Protein AF-A0A7W0MDR8-F1 (afdb_monomer)

Foldseek 3Di:
DVVPPPPPPDDDQDQDPCLVVQLVVQCVVPPDDDPLSVVSSVVSRCVVVVHAEDADPPQVSCVSRVSHHYDHD

Mean predicted aligned error: 4.55 Å

Sequence (73 aa):
MIEGLIASGLTLLPLPTDVVARWIDLARRYPVKGAEVFDLQLAAAMLAHGVTTIYTFNTPDFQRVTEIKALTP

Secondary structure (DSSP, 8-state):
--GGG--TTPPPPPPPTTHHHHHHHHHHHS---TTHHHHHHHHHHHHHTT--EEE-S-HHHHTTSTT-EEE--

Solvent-accessible surface area (backbone atoms only — not comparable to full-atom values): 4623 Å² total; per-residue (Å²): 139,74,77,87,72,68,57,91,93,68,82,87,78,78,83,58,92,60,32,66,60,46,24,53,59,44,40,74,76,52,76,66,64,80,74,54,49,55,59,46,43,51,51,25,43,32,52,76,72,74,44,39,71,46,76,34,93,64,36,76,80,40,59,76,44,83,76,42,46,57,36,72,119

pLDDT: mean 91.11, std 11.82, range [44.44, 98.19]

Radius of gyration: 12.97 Å; Cα contacts (8 Å, |Δi|>4): 66; chains: 1; bounding box: 22×28×37 Å

Structure (mmCIF, N/CA/C/O backbone):
data_AF-A0A7W0MDR8-F1
#
_entry.id   AF-A0A7W0MDR8-F1
#
loop_
_atom_site.group_PDB
_atom_site.id
_atom_site.type_symbol
_atom_site.label_atom_id
_atom_site.label_alt_id
_atom_site.label_comp_id
_atom_site.label_asym_id
_atom_site.label_entity_id
_atom_site.label_seq_id
_atom_site.pdbx_PDB_ins_code
_atom_site.Cartn_x
_atom_site.Cartn_y
_atom_site.Cartn_z
_atom_site.occupan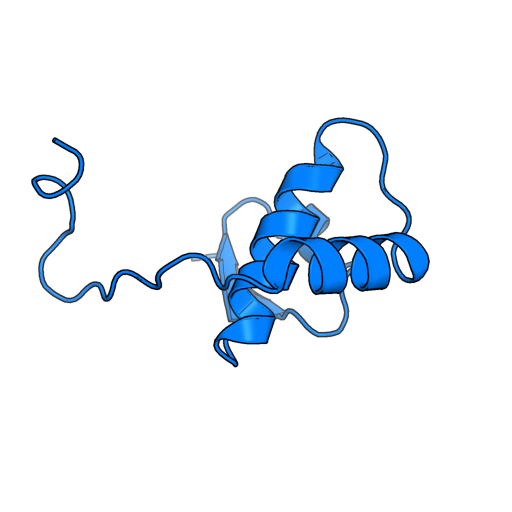cy
_atom_site.B_iso_or_equiv
_atom_site.auth_seq_id
_atom_site.auth_comp_id
_atom_site.auth_asym_id
_atom_site.auth_atom_id
_atom_site.pdbx_PDB_model_num
ATOM 1 N N . MET A 1 1 ? 14.426 -11.885 18.646 1.00 44.44 1 MET A N 1
ATOM 2 C CA . MET A 1 1 ? 13.471 -11.257 19.582 1.00 44.44 1 MET A CA 1
ATOM 3 C C . MET A 1 1 ? 12.855 -10.027 18.927 1.00 44.44 1 MET A C 1
ATOM 5 O O . MET A 1 1 ? 13.409 -8.946 19.044 1.00 44.44 1 MET A O 1
ATOM 9 N N . ILE A 1 2 ? 11.760 -10.198 18.187 1.00 54.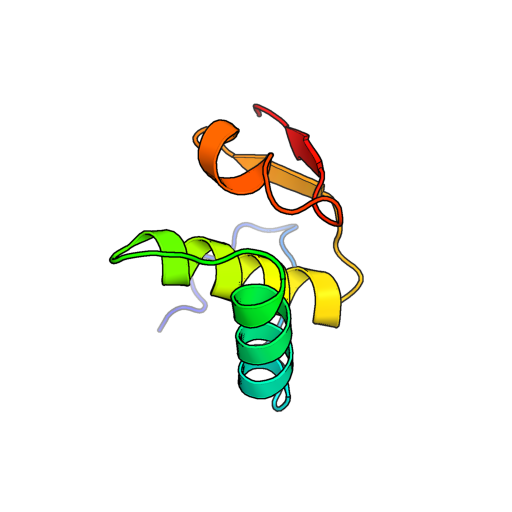31 2 ILE A N 1
ATOM 10 C CA . ILE A 1 2 ? 10.898 -9.093 17.701 1.00 54.31 2 ILE A CA 1
ATOM 11 C C . ILE A 1 2 ? 9.532 -9.153 18.423 1.00 54.31 2 ILE A C 1
ATOM 13 O O . ILE A 1 2 ? 8.768 -8.197 18.441 1.00 54.31 2 ILE A O 1
ATOM 17 N N . GLU A 1 3 ? 9.264 -10.264 19.113 1.00 52.75 3 GLU A N 1
ATOM 18 C CA . GLU A 1 3 ? 7.980 -10.605 19.733 1.00 52.75 3 GLU A CA 1
ATOM 19 C C . GLU A 1 3 ? 7.606 -9.713 20.930 1.00 52.75 3 GLU A C 1
ATOM 21 O O . GLU A 1 3 ? 6.433 -9.605 21.265 1.00 52.75 3 GLU A O 1
ATOM 26 N N . GLY A 1 4 ? 8.573 -9.025 21.551 1.00 53.78 4 GLY A N 1
ATOM 27 C CA . GLY A 1 4 ? 8.344 -8.236 22.768 1.00 53.78 4 GLY A CA 1
ATOM 28 C C . GLY A 1 4 ? 7.749 -6.834 22.569 1.00 53.78 4 GLY A C 1
ATOM 29 O O . GLY A 1 4 ? 7.373 -6.214 23.558 1.00 53.78 4 GLY A O 1
ATOM 30 N N . LEU A 1 5 ? 7.672 -6.316 21.334 1.00 58.84 5 LEU A N 1
ATOM 31 C CA . LEU A 1 5 ? 7.213 -4.941 21.048 1.00 58.84 5 LEU A CA 1
ATOM 32 C C . LEU A 1 5 ? 5.822 -4.884 20.395 1.00 58.84 5 LEU A C 1
ATOM 34 O O . LEU A 1 5 ? 5.378 -3.823 19.962 1.00 58.84 5 LEU A O 1
ATOM 38 N N . ILE A 1 6 ? 5.113 -6.007 20.288 1.00 66.81 6 ILE A N 1
ATOM 39 C CA . ILE A 1 6 ? 3.755 -5.973 19.746 1.00 66.81 6 ILE A CA 1
ATOM 40 C C . ILE A 1 6 ? 2.833 -5.483 20.858 1.00 66.81 6 ILE A C 1
ATOM 42 O O . ILE A 1 6 ? 2.556 -6.202 21.817 1.00 66.81 6 ILE A O 1
ATOM 46 N N . ALA A 1 7 ? 2.398 -4.227 20.747 1.00 67.69 7 ALA A N 1
ATOM 47 C CA . ALA A 1 7 ? 1.412 -3.661 21.653 1.00 67.69 7 ALA A CA 1
ATOM 48 C C . ALA A 1 7 ? 0.166 -4.560 21.692 1.00 67.69 7 ALA A C 1
ATOM 50 O O . ALA A 1 7 ? -0.293 -5.058 20.659 1.00 67.69 7 ALA A O 1
ATOM 51 N N . SER A 1 8 ? -0.375 -4.764 22.894 1.00 80.69 8 SER A N 1
ATOM 52 C CA . SER A 1 8 ? -1.624 -5.503 23.082 1.00 80.69 8 SER A CA 1
ATOM 53 C C . SER A 1 8 ? -2.713 -4.937 22.164 1.00 80.69 8 SER A C 1
ATOM 55 O O . SER A 1 8 ? -2.890 -3.721 22.087 1.00 80.69 8 SER A O 1
ATOM 57 N N . GLY A 1 9 ? -3.415 -5.816 21.447 1.00 83.44 9 GLY A N 1
ATOM 58 C CA . GLY A 1 9 ? -4.447 -5.438 20.477 1.00 83.44 9 GLY A CA 1
ATOM 59 C C . GLY A 1 9 ? -3.979 -5.333 19.020 1.00 83.44 9 GLY A C 1
ATOM 60 O O . GLY A 1 9 ? -4.810 -5.091 18.149 1.00 83.44 9 GLY A O 1
ATOM 61 N N . LEU A 1 10 ? -2.693 -5.555 18.722 1.00 85.56 10 LEU A N 1
ATOM 62 C CA . LEU A 1 10 ? -2.198 -5.648 17.345 1.00 85.56 10 LEU A CA 1
ATOM 63 C C . LEU A 1 10 ? -2.112 -7.103 16.867 1.00 85.56 10 LEU A C 1
ATOM 65 O O . LEU A 1 10 ? -1.665 -7.990 17.590 1.00 85.56 10 LEU A O 1
ATOM 69 N N . THR A 1 11 ? -2.508 -7.333 15.614 1.00 89.75 11 THR A N 1
ATOM 70 C CA . THR A 1 11 ? -2.332 -8.619 14.923 1.00 89.75 11 THR A CA 1
ATOM 71 C C . THR A 1 11 ? -1.137 -8.528 13.984 1.00 89.75 11 THR A C 1
ATOM 73 O O . THR A 1 11 ? -1.101 -7.656 13.116 1.00 89.75 11 THR A O 1
ATOM 76 N N . LEU A 1 12 ? -0.168 -9.434 14.134 1.00 90.50 12 LEU A N 1
ATOM 77 C CA . LEU A 1 12 ? 0.946 -9.548 13.197 1.00 90.50 12 LEU A CA 1
ATOM 78 C C . LEU A 1 12 ? 0.526 -10.389 11.993 1.00 90.50 12 LEU A C 1
ATOM 80 O O . LEU A 1 12 ? 0.182 -11.562 12.137 1.00 90.50 12 LEU A O 1
ATOM 84 N N . LEU A 1 13 ? 0.599 -9.798 10.805 1.00 92.38 13 LEU A N 1
ATOM 85 C CA . LEU A 1 13 ? 0.346 -10.507 9.558 1.00 92.38 13 LEU A CA 1
ATOM 86 C C . LEU A 1 13 ? 1.664 -11.097 9.032 1.00 92.38 13 LEU A C 1
ATOM 88 O O . LEU A 1 13 ? 2.619 -10.344 8.824 1.00 92.38 13 LEU A O 1
ATOM 92 N N . PRO A 1 14 ? 1.757 -12.424 8.824 1.00 92.81 14 PRO A N 1
ATOM 93 C CA . PRO A 1 14 ? 2.960 -13.035 8.273 1.00 92.81 14 PRO A CA 1
ATOM 94 C C . PRO A 1 14 ? 3.147 -12.602 6.821 1.00 92.81 14 PRO A C 1
ATOM 96 O O . PRO A 1 14 ? 2.174 -12.375 6.104 1.00 92.81 14 PRO A O 1
ATOM 99 N N . LEU A 1 15 ? 4.390 -12.526 6.351 1.00 91.94 15 LEU A N 1
ATOM 100 C CA . LEU A 1 15 ? 4.635 -12.226 4.947 1.00 91.94 15 LEU A CA 1
ATOM 101 C C . LEU A 1 15 ? 4.171 -13.417 4.079 1.00 91.94 15 LEU A C 1
ATOM 103 O O . LEU A 1 15 ? 4.670 -14.528 4.277 1.00 91.94 15 LEU A O 1
ATOM 107 N N . PRO A 1 16 ? 3.232 -13.224 3.137 1.00 92.06 16 PRO A N 1
ATOM 108 C CA . PRO A 1 16 ? 2.778 -14.291 2.251 1.00 92.06 16 PRO A CA 1
ATOM 109 C C . PRO A 1 16 ? 3.915 -14.815 1.372 1.00 92.06 16 PRO A C 1
ATOM 111 O O . PRO A 1 16 ? 4.767 -14.050 0.917 1.00 92.06 16 PRO A O 1
ATOM 114 N N . THR A 1 17 ? 3.897 -16.110 1.062 1.00 94.38 17 THR A N 1
ATOM 115 C CA . THR A 1 17 ? 4.909 -16.736 0.193 1.00 94.38 17 THR A CA 1
ATOM 116 C C . THR A 1 17 ? 4.862 -16.217 -1.245 1.00 94.38 17 THR A C 1
ATOM 118 O O . THR A 1 17 ? 5.879 -16.224 -1.935 1.00 94.38 17 THR A O 1
ATOM 121 N N . ASP A 1 18 ? 3.706 -15.724 -1.691 1.00 95.56 18 ASP A N 1
ATOM 122 C CA . ASP A 1 18 ? 3.482 -15.169 -3.026 1.00 95.56 18 ASP A CA 1
ATOM 123 C C . ASP A 1 18 ? 3.715 -13.646 -3.110 1.00 95.56 18 ASP A C 1
ATOM 125 O O . ASP A 1 18 ? 3.502 -13.047 -4.168 1.00 95.56 18 ASP A O 1
ATOM 129 N N . VAL A 1 19 ? 4.193 -13.002 -2.033 1.00 96.12 19 VAL A N 1
ATOM 130 C CA . VAL A 1 19 ? 4.332 -11.536 -1.977 1.00 96.12 19 VAL A CA 1
ATOM 131 C C . VAL A 1 19 ? 5.237 -10.983 -3.076 1.00 96.12 19 VAL A C 1
ATOM 133 O O . VAL A 1 19 ? 4.959 -9.918 -3.617 1.00 96.12 19 VAL A O 1
ATOM 136 N N . VAL A 1 20 ? 6.296 -11.708 -3.451 1.00 96.06 20 VAL A N 1
ATOM 137 C CA . VAL A 1 20 ? 7.236 -11.265 -4.492 1.00 96.06 20 VAL A CA 1
ATOM 138 C C . VAL A 1 20 ? 6.542 -11.202 -5.851 1.00 96.06 20 VAL A C 1
ATOM 140 O O . VAL A 1 20 ? 6.735 -10.238 -6.586 1.00 96.06 20 VAL A O 1
ATOM 143 N N . ALA A 1 21 ? 5.691 -12.181 -6.169 1.00 97.44 21 ALA A N 1
ATOM 144 C CA . ALA A 1 21 ? 4.925 -12.177 -7.413 1.00 97.44 21 ALA A CA 1
ATOM 145 C C . ALA A 1 21 ? 3.938 -10.999 -7.444 1.00 97.44 21 ALA A C 1
ATOM 147 O O . ALA A 1 21 ? 3.943 -10.215 -8.392 1.00 97.44 21 ALA A O 1
ATOM 148 N N . ARG A 1 22 ? 3.179 -10.800 -6.357 1.00 97.06 22 ARG A N 1
ATOM 149 C CA . ARG A 1 22 ? 2.242 -9.670 -6.212 1.00 97.06 22 ARG A CA 1
ATOM 150 C C . ARG A 1 22 ? 2.939 -8.318 -6.310 1.00 97.06 22 ARG A C 1
ATOM 152 O O . ARG A 1 22 ? 2.416 -7.393 -6.924 1.00 97.06 22 ARG A O 1
ATOM 159 N N . TRP A 1 23 ? 4.119 -8.209 -5.711 1.00 97.25 23 TRP A N 1
ATOM 160 C CA . TRP A 1 23 ? 4.932 -7.003 -5.737 1.00 97.25 23 TRP A CA 1
ATOM 161 C C . TRP A 1 23 ? 5.432 -6.686 -7.146 1.00 97.25 23 TRP A C 1
ATOM 163 O O . TRP A 1 23 ? 5.316 -5.543 -7.581 1.00 97.25 23 TRP A O 1
ATOM 173 N N . ILE A 1 24 ? 5.904 -7.690 -7.893 1.00 96.69 24 ILE A N 1
ATOM 174 C CA . ILE A 1 24 ? 6.295 -7.529 -9.302 1.00 96.69 24 ILE A CA 1
ATOM 175 C C . ILE A 1 24 ? 5.094 -7.092 -10.151 1.00 96.69 24 ILE A C 1
ATOM 177 O O . ILE A 1 24 ? 5.220 -6.183 -10.973 1.00 96.69 24 ILE A O 1
ATOM 181 N N . ASP A 1 25 ? 3.924 -7.694 -9.943 1.00 96.88 25 ASP A N 1
ATOM 182 C CA . ASP A 1 25 ? 2.708 -7.332 -10.677 1.00 96.88 25 ASP A CA 1
ATOM 183 C C . ASP A 1 25 ? 2.216 -5.922 -10.339 1.00 96.88 25 ASP A C 1
ATOM 185 O O . ASP A 1 25 ? 1.738 -5.200 -11.216 1.00 96.88 25 ASP A O 1
ATOM 189 N N . LEU A 1 26 ? 2.378 -5.484 -9.092 1.00 96.69 26 LEU A N 1
ATOM 190 C CA . LEU A 1 26 ? 2.169 -4.091 -8.714 1.00 96.69 26 LEU A CA 1
ATOM 191 C C . LEU A 1 26 ? 3.199 -3.166 -9.370 1.00 96.69 26 LEU A C 1
ATOM 193 O O . LEU A 1 26 ? 2.801 -2.149 -9.922 1.00 96.69 26 LEU A O 1
ATOM 197 N N . ALA A 1 27 ? 4.490 -3.514 -9.382 1.00 96.31 27 ALA A N 1
ATOM 198 C CA . ALA A 1 27 ? 5.555 -2.682 -9.959 1.00 96.31 27 ALA A CA 1
ATOM 199 C C . ALA A 1 27 ? 5.402 -2.485 -11.471 1.00 96.31 27 ALA A C 1
ATOM 201 O O . ALA A 1 27 ? 5.780 -1.446 -12.011 1.00 96.31 27 ALA A O 1
ATOM 202 N N . ARG A 1 28 ? 4.804 -3.462 -12.160 1.00 96.19 28 ARG A N 1
ATOM 203 C CA . ARG A 1 28 ? 4.426 -3.341 -13.574 1.00 96.19 28 ARG A CA 1
ATOM 204 C C . ARG A 1 28 ? 3.311 -2.318 -13.799 1.00 96.19 28 ARG A C 1
ATOM 206 O O . ARG A 1 28 ? 3.312 -1.654 -14.830 1.00 96.19 28 ARG A O 1
ATOM 213 N N . ARG A 1 29 ? 2.365 -2.203 -12.863 1.00 96.75 29 ARG A N 1
ATOM 214 C CA . ARG A 1 29 ? 1.204 -1.296 -12.953 1.00 96.75 29 ARG A CA 1
ATOM 215 C C . ARG A 1 29 ? 1.505 0.099 -12.408 1.00 96.75 29 ARG A C 1
ATOM 217 O O . ARG A 1 29 ? 1.030 1.084 -12.962 1.00 96.75 29 ARG A O 1
ATOM 224 N N . TYR A 1 30 ? 2.341 0.171 -11.378 1.00 95.81 30 TYR A N 1
AT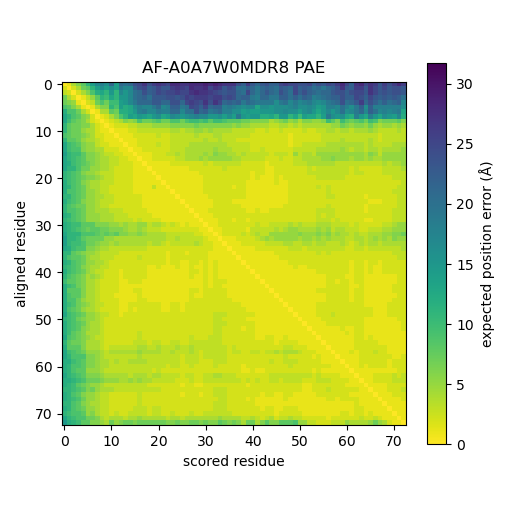OM 225 C CA . TYR A 1 30 ? 2.788 1.388 -10.710 1.00 95.81 30 TYR A CA 1
ATOM 226 C C . TYR A 1 30 ? 4.321 1.407 -10.680 1.00 95.81 30 TYR A C 1
ATOM 228 O O . TYR A 1 30 ? 4.925 1.009 -9.680 1.00 95.81 30 TYR A O 1
ATOM 236 N N . PRO A 1 31 ? 4.974 1.834 -11.778 1.00 92.94 31 PRO A N 1
ATOM 237 C CA . PRO A 1 31 ? 6.426 1.911 -11.836 1.00 92.94 31 PRO A CA 1
ATOM 238 C C . PRO A 1 31 ? 7.000 2.749 -10.687 1.00 92.94 31 PRO A C 1
ATOM 240 O O . PRO A 1 31 ? 6.489 3.820 -10.363 1.00 92.94 31 PRO A O 1
ATOM 243 N N . VAL A 1 32 ? 8.073 2.244 -10.084 1.00 91.50 32 VAL A N 1
ATOM 244 C CA . VAL A 1 32 ? 8.764 2.810 -8.915 1.00 91.50 32 VAL A CA 1
ATOM 245 C C . VAL A 1 32 ? 10.244 2.991 -9.198 1.00 91.50 32 VAL A C 1
ATOM 247 O O . VAL A 1 32 ? 10.815 2.260 -10.012 1.00 91.50 32 VAL A O 1
ATOM 250 N N . LYS A 1 33 ? 10.893 3.916 -8.486 1.00 91.56 33 LYS A N 1
ATOM 251 C C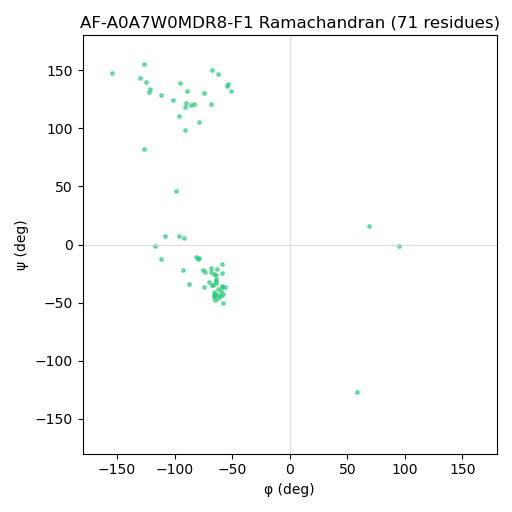A . LYS A 1 33 ? 12.358 4.037 -8.480 1.00 91.56 33 LYS A CA 1
ATOM 252 C C . LYS A 1 33 ? 12.907 4.107 -7.059 1.00 91.56 33 LYS A C 1
ATOM 254 O O . LYS A 1 33 ? 12.337 4.744 -6.183 1.00 91.56 33 LYS A O 1
ATOM 259 N N . GLY A 1 34 ? 14.071 3.491 -6.849 1.00 93.12 34 GLY A N 1
ATOM 260 C CA . GLY A 1 34 ? 14.784 3.572 -5.575 1.00 93.12 34 GLY A CA 1
ATOM 261 C C . GLY A 1 34 ? 13.945 3.070 -4.396 1.00 93.12 34 GLY A C 1
ATOM 262 O O . GLY A 1 34 ? 13.438 1.952 -4.432 1.00 93.12 34 GLY A O 1
ATOM 263 N N . ALA A 1 35 ? 13.822 3.894 -3.354 1.00 92.19 35 ALA A N 1
ATOM 264 C CA . ALA A 1 35 ? 13.193 3.520 -2.086 1.00 92.19 35 ALA A CA 1
ATOM 265 C C . ALA A 1 35 ? 11.673 3.280 -2.178 1.00 92.19 35 ALA A C 1
ATOM 267 O O . ALA A 1 35 ? 11.144 2.490 -1.401 1.00 92.19 35 ALA A O 1
ATOM 268 N N . GLU A 1 36 ? 10.992 3.856 -3.171 1.00 92.25 36 GLU A N 1
ATOM 269 C CA . GLU A 1 36 ? 9.546 3.687 -3.398 1.00 92.25 36 GLU A CA 1
ATOM 270 C C . GLU A 1 36 ? 9.126 2.221 -3.623 1.00 92.25 36 GLU A C 1
ATOM 272 O O . GLU A 1 36 ? 7.944 1.869 -3.574 1.00 92.25 36 GLU A O 1
ATOM 277 N N . VAL A 1 37 ? 10.096 1.354 -3.928 1.00 94.38 37 VAL A N 1
ATOM 278 C CA . VAL A 1 37 ? 9.884 -0.079 -4.114 1.00 94.38 37 VAL A CA 1
ATOM 279 C C . VAL A 1 37 ? 9.406 -0.752 -2.820 1.00 94.38 37 VAL A C 1
ATOM 281 O O . VAL A 1 37 ? 8.621 -1.697 -2.890 1.00 94.38 37 VAL A O 1
ATOM 284 N N . PHE A 1 38 ? 9.817 -0.246 -1.651 1.00 94.50 38 PHE A N 1
ATOM 285 C CA . PHE A 1 38 ? 9.448 -0.803 -0.348 1.00 94.50 38 PHE A CA 1
ATOM 286 C C . PHE A 1 38 ? 8.002 -0.479 0.038 1.00 94.50 38 PHE A C 1
ATOM 288 O O . PHE A 1 38 ? 7.308 -1.353 0.555 1.00 94.50 38 PHE A O 1
ATOM 295 N N . ASP A 1 39 ? 7.501 0.713 -0.293 1.00 95.25 39 ASP A N 1
ATOM 296 C CA . ASP A 1 39 ? 6.082 1.046 -0.094 1.00 95.25 39 ASP A CA 1
ATOM 297 C C . ASP A 1 39 ? 5.188 0.127 -0.927 1.00 95.25 39 ASP A C 1
ATOM 299 O O . ASP A 1 39 ? 4.150 -0.355 -0.470 1.00 95.25 39 ASP A O 1
ATOM 303 N N . LEU A 1 40 ? 5.637 -0.197 -2.143 1.00 96.38 40 LEU A N 1
ATOM 304 C CA . LEU A 1 40 ? 4.931 -1.122 -3.018 1.00 96.38 40 LEU A CA 1
ATOM 305 C C . LEU A 1 40 ? 4.994 -2.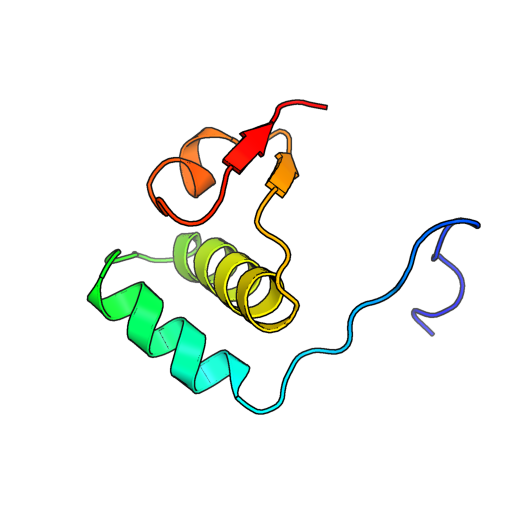572 -2.518 1.00 96.38 40 LEU A C 1
ATOM 307 O O . LEU A 1 40 ? 4.036 -3.323 -2.694 1.00 96.38 40 LEU A O 1
ATOM 311 N N . GLN A 1 41 ? 6.093 -2.964 -1.866 1.00 96.31 41 GLN A N 1
ATOM 312 C CA . GLN A 1 41 ? 6.206 -4.259 -1.194 1.00 96.31 41 GLN A CA 1
ATOM 313 C C . GLN A 1 41 ? 5.226 -4.350 -0.018 1.00 96.31 41 GLN A C 1
ATOM 315 O O . GLN A 1 41 ? 4.552 -5.370 0.145 1.00 96.31 41 GLN A O 1
ATOM 320 N N . LEU A 1 42 ? 5.108 -3.278 0.774 1.00 96.69 42 LEU A N 1
ATOM 321 C CA . LEU A 1 42 ? 4.141 -3.198 1.864 1.00 96.69 42 LEU A CA 1
ATOM 322 C C . LEU A 1 42 ? 2.707 -3.277 1.330 1.00 96.69 42 LEU A C 1
ATOM 324 O O . LEU A 1 42 ? 1.922 -4.084 1.823 1.00 96.69 42 LEU A O 1
ATOM 328 N N . ALA A 1 43 ? 2.384 -2.524 0.275 1.00 97.00 43 ALA A N 1
ATOM 329 C CA . ALA A 1 43 ? 1.084 -2.600 -0.389 1.00 97.00 43 ALA A CA 1
ATOM 330 C C . ALA A 1 43 ? 0.780 -4.022 -0.897 1.00 97.00 43 ALA A C 1
ATOM 332 O O . ALA A 1 43 ? -0.319 -4.529 -0.686 1.00 97.00 43 ALA A O 1
ATOM 333 N N . ALA A 1 44 ? 1.755 -4.712 -1.499 1.00 97.62 44 ALA A N 1
ATOM 334 C CA . ALA A 1 44 ? 1.593 -6.096 -1.948 1.00 97.62 44 ALA A CA 1
ATOM 335 C C . ALA A 1 44 ? 1.250 -7.050 -0.791 1.00 97.62 44 ALA A C 1
ATOM 337 O O . ALA A 1 44 ? 0.352 -7.884 -0.922 1.00 97.62 44 ALA A O 1
ATOM 338 N N . ALA A 1 45 ? 1.944 -6.910 0.343 1.00 97.69 45 ALA A N 1
ATOM 339 C CA . ALA A 1 45 ? 1.683 -7.697 1.544 1.00 97.69 45 ALA A CA 1
ATOM 340 C C . ALA A 1 45 ? 0.295 -7.393 2.128 1.00 97.69 45 ALA A C 1
ATOM 342 O O . ALA A 1 45 ? -0.438 -8.319 2.465 1.00 97.69 45 ALA A O 1
ATOM 343 N N . MET A 1 46 ? -0.097 -6.117 2.191 1.00 97.50 46 MET A N 1
ATOM 344 C CA . MET A 1 46 ? -1.429 -5.708 2.640 1.00 97.50 46 MET A CA 1
ATOM 345 C C . MET A 1 46 ? -2.532 -6.340 1.782 1.00 97.50 46 MET A C 1
ATOM 347 O O . MET A 1 46 ? -3.435 -6.987 2.314 1.00 97.50 46 MET A O 1
ATOM 351 N N . LEU A 1 47 ? -2.428 -6.226 0.454 1.00 97.25 47 LEU A N 1
ATOM 352 C CA . LEU A 1 47 ? -3.429 -6.758 -0.475 1.00 97.25 47 LEU A CA 1
ATOM 353 C C . LEU A 1 47 ? -3.537 -8.284 -0.421 1.00 97.25 47 LEU A C 1
ATOM 355 O O . LEU A 1 47 ? -4.627 -8.827 -0.583 1.00 97.25 47 LEU A O 1
ATOM 359 N N . ALA A 1 48 ? -2.434 -8.987 -0.167 1.00 97.12 48 ALA A N 1
ATOM 360 C CA . ALA A 1 48 ? -2.450 -10.435 0.019 1.00 97.12 48 ALA A CA 1
ATOM 361 C C . ALA A 1 48 ? -3.254 -10.878 1.254 1.00 97.12 48 ALA A C 1
ATOM 363 O O . ALA A 1 48 ? -3.806 -11.975 1.261 1.00 97.12 48 ALA A O 1
ATOM 364 N N . HIS A 1 49 ? -3.364 -10.009 2.262 1.00 97.12 49 HIS A N 1
ATOM 365 C CA . HIS A 1 49 ? -4.195 -10.209 3.454 1.00 97.12 49 HIS A CA 1
ATOM 366 C C . HIS A 1 49 ? -5.571 -9.537 3.360 1.00 97.12 49 HIS A C 1
ATOM 368 O O . HIS A 1 49 ? -6.301 -9.486 4.346 1.00 97.12 49 HIS A O 1
ATOM 374 N N . GLY A 1 50 ? -5.940 -8.990 2.196 1.00 96.75 50 GLY A N 1
ATOM 375 C CA . GLY A 1 50 ? -7.199 -8.260 2.020 1.00 96.75 50 GLY A CA 1
ATOM 376 C C . GLY A 1 50 ? -7.259 -6.921 2.764 1.00 96.75 50 GLY A C 1
ATOM 377 O O . GLY A 1 50 ? -8.337 -6.353 2.925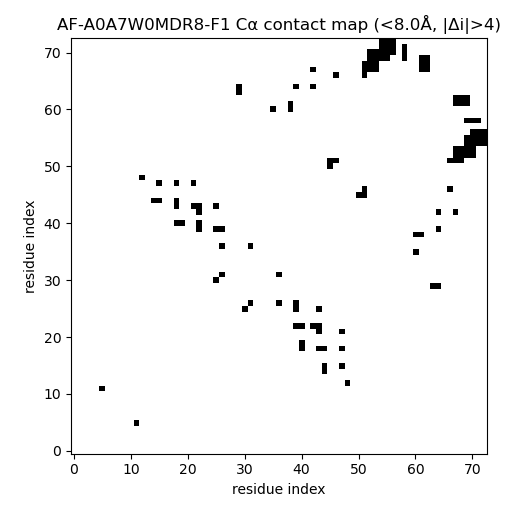 1.00 96.75 50 GLY A O 1
ATOM 378 N N . VAL A 1 51 ? -6.117 -6.396 3.214 1.00 97.56 51 VAL A N 1
ATOM 379 C CA . VAL A 1 51 ? -6.022 -5.087 3.861 1.00 97.56 51 VAL A CA 1
ATOM 380 C C . VAL A 1 51 ? -5.866 -4.020 2.782 1.00 97.56 51 VAL A C 1
ATOM 382 O O . VAL A 1 51 ? -4.906 -4.031 2.019 1.00 97.56 51 VAL A O 1
ATOM 385 N N . THR A 1 52 ? -6.802 -3.075 2.724 1.00 98.06 52 THR A N 1
ATOM 386 C CA . THR A 1 52 ? -6.808 -2.009 1.705 1.00 98.06 52 THR A CA 1
ATOM 387 C C . THR A 1 52 ? -6.666 -0.612 2.293 1.00 98.06 52 THR A C 1
ATOM 389 O O . THR A 1 52 ? -6.658 0.356 1.549 1.00 98.06 52 THR A O 1
ATOM 392 N N . THR A 1 53 ? -6.574 -0.461 3.617 1.00 98.00 53 THR A N 1
ATOM 393 C CA . THR A 1 53 ? -6.438 0.847 4.276 1.00 98.00 53 THR A CA 1
ATOM 394 C C . THR A 1 53 ? -5.174 0.878 5.121 1.00 98.00 53 THR A C 1
ATOM 396 O O . THR A 1 53 ? -4.942 -0.038 5.908 1.00 98.00 53 THR A O 1
ATOM 399 N N . ILE A 1 54 ? -4.373 1.932 4.970 1.00 97.06 54 ILE A N 1
ATOM 400 C CA . ILE A 1 54 ? -3.183 2.189 5.784 1.00 97.06 54 ILE A CA 1
ATOM 401 C C . ILE A 1 54 ? -3.310 3.538 6.484 1.00 97.06 54 ILE A C 1
ATOM 403 O O . ILE A 1 54 ? -3.650 4.544 5.861 1.00 97.06 54 ILE A O 1
ATOM 407 N N . TYR A 1 55 ? -3.001 3.552 7.777 1.00 96.75 55 TYR A N 1
ATOM 408 C CA . TYR A 1 55 ? -2.766 4.777 8.530 1.00 96.75 55 TYR A CA 1
ATOM 409 C C . TYR A 1 55 ? -1.275 5.109 8.462 1.00 96.75 55 TYR A C 1
ATOM 411 O O . TYR A 1 55 ? -0.444 4.301 8.875 1.00 96.75 55 TYR A O 1
ATOM 419 N N . THR A 1 56 ? -0.919 6.259 7.893 1.00 95.69 56 THR A N 1
ATOM 420 C CA . THR A 1 56 ? 0.478 6.644 7.653 1.00 95.69 56 THR A CA 1
ATOM 421 C C . THR A 1 56 ? 0.639 8.159 7.589 1.00 95.69 56 THR A C 1
ATOM 423 O O . THR A 1 56 ? -0.242 8.868 7.112 1.00 95.69 56 THR A O 1
ATOM 426 N N . PHE A 1 57 ? 1.792 8.666 8.026 1.00 96.31 57 PHE A N 1
ATOM 427 C CA . PHE A 1 57 ? 2.185 10.058 7.781 1.00 96.31 57 PHE A CA 1
ATOM 428 C C . PHE A 1 57 ? 2.739 10.271 6.364 1.00 96.31 57 PHE A C 1
ATOM 430 O O . PHE A 1 57 ? 2.866 11.408 5.923 1.00 96.31 57 PHE A O 1
ATOM 437 N N . ASN A 1 58 ? 3.031 9.187 5.638 1.00 93.12 58 ASN A N 1
ATOM 438 C CA . ASN A 1 58 ? 3.537 9.212 4.269 1.00 93.12 58 ASN A CA 1
ATOM 439 C C . ASN A 1 58 ? 2.418 8.964 3.243 1.00 93.12 58 ASN A C 1
ATOM 441 O O . ASN A 1 58 ? 2.540 8.128 2.351 1.00 93.12 58 ASN A O 1
ATOM 445 N N . THR A 1 59 ? 1.270 9.629 3.407 1.00 95.88 59 THR A N 1
ATOM 446 C CA . THR A 1 59 ? 0.115 9.423 2.517 1.00 95.88 59 THR A CA 1
ATOM 447 C C . THR A 1 59 ? 0.411 9.644 1.026 1.00 95.88 59 THR A C 1
ATOM 449 O O . THR A 1 59 ? -0.128 8.859 0.239 1.00 95.88 59 THR A O 1
ATOM 452 N N . PRO A 1 60 ? 1.259 10.610 0.595 1.00 93.81 60 PRO A N 1
ATOM 453 C CA . PRO A 1 60 ? 1.507 10.845 -0.830 1.00 93.81 60 PRO A CA 1
ATOM 454 C C . PRO A 1 60 ? 2.058 9.618 -1.568 1.00 93.81 60 PRO A C 1
ATOM 456 O O . PRO A 1 60 ? 1.639 9.335 -2.690 1.00 93.81 60 PRO A O 1
ATOM 459 N N . ASP A 1 61 ? 2.916 8.833 -0.918 1.00 91.31 61 ASP A N 1
ATOM 460 C CA . ASP A 1 61 ? 3.615 7.716 -1.564 1.00 91.31 61 ASP A CA 1
ATOM 461 C C . ASP A 1 61 ? 2.693 6.516 -1.839 1.00 91.31 61 ASP A C 1
ATOM 463 O O . ASP A 1 61 ? 2.928 5.740 -2.774 1.00 91.31 61 ASP A O 1
ATOM 467 N N . PHE A 1 62 ? 1.594 6.408 -1.082 1.00 94.19 62 PHE A N 1
ATOM 468 C CA . P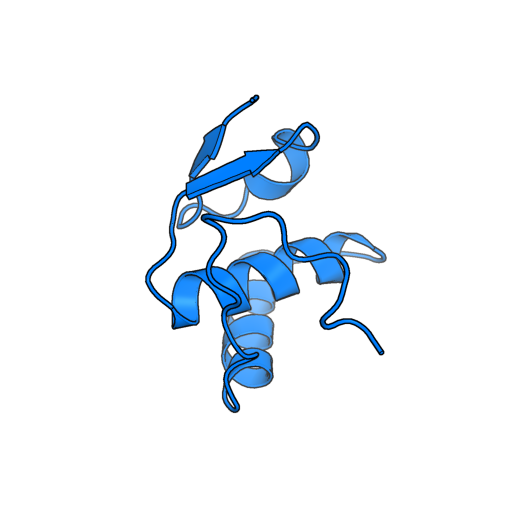HE A 1 62 ? 0.577 5.362 -1.230 1.00 94.19 62 PHE A CA 1
ATOM 469 C C . PHE A 1 62 ? -0.587 5.769 -2.143 1.00 94.19 62 PHE A C 1
ATOM 471 O O . PHE A 1 62 ? -1.230 4.892 -2.714 1.00 94.19 62 PHE A O 1
ATOM 478 N N . GLN A 1 63 ? -0.845 7.069 -2.345 1.00 92.06 63 GLN A N 1
ATOM 479 C CA . GLN A 1 63 ? -1.986 7.565 -3.139 1.00 92.06 63 GLN A CA 1
ATOM 480 C C . GLN A 1 63 ? -1.996 7.085 -4.598 1.00 92.06 63 GLN A C 1
ATOM 482 O O . GLN A 1 63 ? -3.053 7.020 -5.224 1.00 92.06 63 GLN A O 1
ATOM 487 N N . ARG A 1 64 ? -0.830 6.742 -5.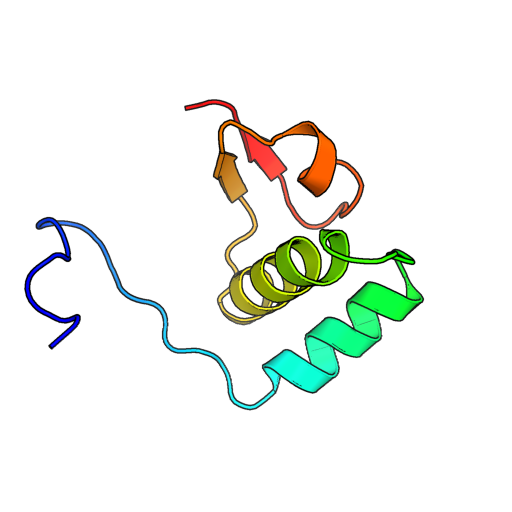150 1.00 90.88 64 ARG A N 1
ATOM 488 C CA . ARG A 1 64 ? -0.694 6.230 -6.522 1.00 90.88 64 ARG A CA 1
ATOM 489 C C . ARG A 1 64 ? -1.147 4.778 -6.694 1.00 90.88 64 ARG A C 1
ATOM 491 O O . ARG A 1 64 ? -1.448 4.386 -7.817 1.00 90.88 64 ARG A O 1
ATOM 498 N N . VAL A 1 65 ? -1.188 3.986 -5.620 1.00 95.56 65 VAL A N 1
ATOM 499 C CA . VAL A 1 65 ? -1.642 2.588 -5.652 1.00 95.56 65 VAL A CA 1
ATOM 500 C C . VAL A 1 65 ? -3.138 2.576 -5.373 1.00 95.56 65 VAL A C 1
ATOM 502 O O . VAL A 1 65 ? -3.568 2.670 -4.229 1.00 95.56 65 VAL A O 1
ATOM 505 N N . THR A 1 66 ? -3.946 2.485 -6.426 1.00 96.44 66 THR A N 1
ATOM 506 C CA . THR A 1 66 ? -5.403 2.701 -6.342 1.00 96.44 66 THR A CA 1
ATOM 507 C C . THR A 1 66 ? -6.147 1.701 -5.454 1.00 96.44 66 THR A C 1
ATOM 509 O O . THR A 1 66 ? -7.252 1.980 -4.998 1.00 96.44 66 THR A O 1
ATOM 512 N N . GLU A 1 67 ? -5.554 0.538 -5.197 1.00 97.50 67 GLU A N 1
ATOM 513 C CA . GLU A 1 67 ? -6.094 -0.501 -4.321 1.00 97.50 67 GLU A CA 1
ATOM 514 C C . GLU A 1 67 ? -5.877 -0.201 -2.834 1.00 97.50 67 GLU A C 1
ATOM 516 O O . GLU A 1 67 ? -6.459 -0.879 -1.985 1.00 97.50 67 GLU A O 1
ATOM 521 N N . ILE A 1 68 ? -5.049 0.799 -2.512 1.00 98.00 68 ILE A N 1
ATOM 522 C CA . ILE A 1 68 ? -4.735 1.213 -1.149 1.00 98.00 68 ILE A CA 1
ATOM 523 C C . ILE A 1 68 ? -5.324 2.595 -0.865 1.00 98.00 68 ILE A C 1
ATOM 525 O O . ILE A 1 68 ? -5.087 3.577 -1.563 1.00 98.00 68 ILE A O 1
ATOM 529 N N . LYS A 1 69 ? -6.054 2.688 0.241 1.00 98.19 69 LYS A N 1
ATOM 530 C CA . LYS A 1 69 ? -6.537 3.927 0.836 1.00 98.19 69 LYS A CA 1
ATOM 531 C C . LYS A 1 69 ? -5.583 4.365 1.943 1.00 98.19 69 LYS A C 1
ATOM 533 O O . LYS A 1 69 ? -5.528 3.741 3.002 1.00 98.19 69 LYS A O 1
ATOM 538 N N . ALA A 1 70 ? -4.862 5.457 1.720 1.00 97.50 70 ALA A N 1
ATOM 539 C CA . ALA A 1 70 ? -4.014 6.066 2.739 1.00 97.50 70 ALA A CA 1
ATOM 540 C C . ALA A 1 70 ? -4.795 7.098 3.565 1.00 97.50 70 ALA A C 1
ATOM 542 O O . ALA A 1 70 ? -5.480 7.958 3.008 1.00 97.50 70 ALA A O 1
ATOM 543 N N . LEU A 1 71 ? -4.682 7.013 4.888 1.00 97.31 71 LEU A N 1
ATOM 544 C CA . LEU A 1 71 ? -5.275 7.935 5.853 1.00 97.31 71 LEU A CA 1
ATOM 545 C C . LEU A 1 71 ? -4.183 8.490 6.768 1.00 97.31 71 LEU A C 1
ATOM 547 O O . LEU A 1 71 ? -3.304 7.750 7.207 1.00 97.31 71 LEU A O 1
ATOM 551 N N . THR A 1 72 ? -4.258 9.778 7.084 1.00 95.94 72 THR A N 1
ATOM 552 C CA . THR A 1 72 ? -3.437 10.356 8.152 1.00 95.94 72 THR A CA 1
ATOM 553 C C . THR A 1 72 ? -4.009 9.903 9.507 1.00 95.94 72 THR A C 1
ATOM 555 O O . THR A 1 72 ? -5.230 9.997 9.666 1.00 95.94 72 THR A O 1
ATOM 558 N N . PRO A 1 73 ? -3.184 9.372 10.434 1.00 91.81 73 PRO A N 1
ATOM 559 C CA . PRO A 1 73 ? -3.607 9.006 11.790 1.00 91.81 73 PRO A CA 1
ATOM 560 C C . PRO A 1 73 ? -4.196 10.168 12.595 1.00 91.81 73 PRO A C 1
ATOM 562 O O . PRO A 1 73 ? -3.753 11.321 12.380 1.00 91.81 73 PRO A O 1
#

Nearest PDB structures (foldseek)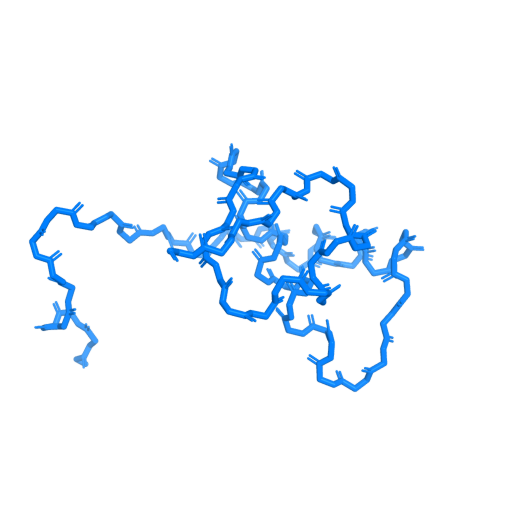:
  5k8j-assembly1_B  TM=7.950E-01  e=5.562E-02  Caulobacter vibrioides CB15
  7vwo-assembly3_I  TM=7.048E-01  e=2.121E-01  Mycobacterium tuberculosis H37Rv
  5wz4-assembly1_B  TM=6.922E-01  e=1.630E+00  Mycobacterium tuberculosis H37Rv
  5wzf-assembly1_A  TM=6.381E-01  e=1.852E+00  Mycobacterium tuberculosis H37Rv
  2ly9-assembly1_A  TM=3.459E-01  e=9.710E+00  Homo sapiens